Protein AF-A0A4Q6AP97-F1 (afdb_monomer_lite)

Foldseek 3Di:
DPDPPDDLCNPADPLLVLLVVLVVVLVVVVPFPWDWDDDPQWIFTDGLNHGFKTWGWFFWDDDVVVLAIEGDPPHGTATKMKGQQPDQVLLVVLCVPLNFGQYDHDPDPTRSIGIDDDSCSSPNVSVSVVVVSSCVSCVPDDRPPPPPPDDDD

pLDDT: mean 82.74, std 14.84, range [36.12, 96.19]

Structure (mmCIF, N/CA/C/O backbone):
data_AF-A0A4Q6AP97-F1
#
_entry.id   AF-A0A4Q6AP97-F1
#
loop_
_atom_site.group_PDB
_atom_site.id
_atom_site.type_symbol
_atom_site.label_atom_id
_atom_site.label_alt_id
_atom_site.label_comp_id
_atom_site.label_asym_id
_atom_site.label_entity_id
_atom_site.label_seq_id
_atom_site.pdbx_PDB_ins_code
_atom_site.Cartn_x
_atom_site.Cartn_y
_atom_site.Cartn_z
_atom_site.occupancy
_atom_site.B_iso_or_equiv
_atom_site.auth_seq_id
_atom_site.auth_comp_id
_atom_site.auth_asym_id
_atom_site.auth_atom_id
_atom_site.pdbx_PDB_model_num
ATOM 1 N N . MET A 1 1 ? -17.048 -24.377 -27.197 1.00 42.91 1 MET A N 1
ATOM 2 C CA . MET A 1 1 ? -16.323 -24.280 -25.909 1.00 42.91 1 MET A CA 1
ATOM 3 C C . MET A 1 1 ? -16.902 -23.103 -25.138 1.00 42.91 1 MET A C 1
ATOM 5 O O . MET A 1 1 ? -16.974 -22.033 -25.733 1.00 42.91 1 MET A O 1
ATOM 9 N N . PRO A 1 2 ? -17.376 -23.257 -23.890 1.00 45.47 2 PRO A N 1
ATOM 10 C CA . PRO A 1 2 ? -17.843 -22.108 -23.124 1.00 45.47 2 PRO A CA 1
ATOM 11 C C . PRO A 1 2 ? -16.661 -21.162 -22.882 1.00 45.47 2 PRO A C 1
ATOM 13 O O . PRO A 1 2 ? -15.607 -21.580 -22.402 1.00 45.47 2 PRO A O 1
ATOM 16 N N . VAL A 1 3 ? -16.818 -19.893 -23.260 1.00 50.53 3 VAL A N 1
ATOM 17 C CA . VAL A 1 3 ? -15.825 -18.846 -22.999 1.00 50.53 3 VAL A CA 1
ATOM 18 C C . VAL A 1 3 ? -15.724 -18.692 -21.483 1.00 50.53 3 VAL A C 1
ATOM 20 O O . VAL A 1 3 ? -16.655 -18.207 -20.840 1.00 50.53 3 VAL A O 1
ATOM 23 N N . LYS A 1 4 ? -14.612 -19.152 -20.897 1.00 56.75 4 LYS A N 1
ATOM 24 C CA . LYS A 1 4 ? -14.306 -18.955 -19.475 1.00 56.75 4 LYS A CA 1
ATOM 25 C C . LYS A 1 4 ? -14.382 -17.449 -19.203 1.00 56.75 4 LYS A C 1
ATOM 27 O O . LYS A 1 4 ? -13.608 -16.694 -19.794 1.00 56.75 4 LYS A O 1
ATOM 32 N N . LYS A 1 5 ? -15.326 -17.001 -18.365 1.00 56.78 5 LYS A N 1
ATOM 33 C CA . LYS A 1 5 ? -15.370 -15.604 -17.905 1.00 56.78 5 LYS A CA 1
ATOM 34 C C . LYS A 1 5 ? -14.020 -15.313 -17.244 1.00 56.78 5 LYS A C 1
ATOM 36 O O . LYS A 1 5 ? -13.715 -15.908 -16.215 1.00 56.78 5 LYS A O 1
ATOM 41 N N . ARG A 1 6 ? -13.189 -14.486 -17.883 1.00 64.50 6 ARG A N 1
ATOM 42 C CA . ARG A 1 6 ? -11.911 -14.045 -17.312 1.00 64.50 6 ARG A CA 1
ATOM 43 C C . ARG A 1 6 ? -12.209 -13.078 -16.176 1.00 64.50 6 ARG A C 1
ATOM 45 O O . ARG A 1 6 ? -13.000 -12.150 -16.360 1.00 64.50 6 ARG A O 1
ATOM 52 N N . ASN A 1 7 ? -11.595 -13.300 -15.022 1.00 79.12 7 ASN A N 1
ATOM 53 C CA . ASN A 1 7 ? -11.673 -12.357 -13.916 1.00 79.12 7 ASN A CA 1
ATOM 54 C C . ASN A 1 7 ? -10.814 -11.136 -14.258 1.00 79.12 7 ASN A C 1
ATOM 56 O O . ASN A 1 7 ? -9.812 -11.247 -14.960 1.00 79.12 7 ASN A O 1
ATOM 60 N N . TYR A 1 8 ? -11.194 -9.949 -13.777 1.00 79.00 8 TYR A N 1
ATOM 61 C CA . TYR A 1 8 ? -10.429 -8.722 -14.045 1.00 79.00 8 TYR A CA 1
ATOM 62 C C . TYR A 1 8 ? -8.958 -8.859 -13.613 1.00 79.00 8 TYR A C 1
ATOM 64 O O . TYR A 1 8 ? -8.055 -8.383 -14.299 1.00 79.00 8 TYR A O 1
ATOM 72 N N . GLU A 1 9 ? -8.730 -9.577 -12.515 1.00 81.69 9 GLU A N 1
ATOM 73 C CA . GLU A 1 9 ? -7.412 -9.858 -11.951 1.00 81.69 9 GLU A CA 1
ATOM 74 C C . GLU A 1 9 ? -6.521 -10.717 -12.857 1.00 81.69 9 GLU A C 1
ATOM 76 O O . GLU A 1 9 ? -5.307 -10.695 -12.686 1.00 81.69 9 GLU A O 1
ATOM 81 N N . ASP A 1 10 ? -7.072 -11.397 -13.872 1.00 84.38 10 ASP A N 1
ATOM 82 C CA . ASP A 1 10 ? -6.285 -12.146 -14.864 1.00 84.38 10 ASP A CA 1
ATOM 83 C C . ASP A 1 10 ? -5.371 -11.239 -15.705 1.00 84.38 10 ASP A C 1
ATOM 85 O O . ASP A 1 10 ? -4.475 -11.734 -16.386 1.00 84.38 10 ASP A O 1
ATOM 89 N N . LYS A 1 11 ? -5.588 -9.917 -15.669 1.00 85.81 11 LYS A N 1
ATOM 90 C CA . LYS A 1 11 ? -4.720 -8.918 -16.309 1.00 85.81 11 LYS A CA 1
ATOM 91 C C . LYS A 1 11 ? -3.448 -8.623 -15.512 1.00 85.81 11 LYS A C 1
ATOM 93 O O . LYS A 1 11 ? -2.518 -8.064 -16.078 1.00 85.81 11 LYS A O 1
ATOM 98 N N . PHE A 1 12 ? -3.421 -8.953 -14.224 1.00 90.81 12 PHE A N 1
ATOM 99 C CA . PHE A 1 12 ? -2.287 -8.686 -13.348 1.00 90.81 12 PHE A CA 1
ATOM 100 C C . PHE A 1 12 ? -1.262 -9.826 -13.384 1.00 90.81 12 PHE A C 1
ATOM 102 O O . PHE A 1 12 ? -1.607 -11.002 -13.542 1.00 90.81 12 PHE A O 1
ATOM 109 N N . SER A 1 13 ? 0.009 -9.496 -13.153 1.00 92.50 13 SER A N 1
ATOM 110 C CA . SER A 1 13 ? 1.068 -10.486 -12.951 1.00 92.50 13 SER A CA 1
ATOM 111 C C . SER A 1 13 ? 0.769 -11.413 -11.767 1.00 92.50 13 SER A C 1
ATOM 113 O O . SER A 1 13 ? -0.052 -11.134 -10.885 1.00 92.50 13 SER A O 1
ATOM 115 N N . GLY A 1 14 ? 1.469 -12.551 -11.720 1.00 93.56 14 GLY A N 1
ATOM 116 C CA . GLY A 1 14 ? 1.357 -13.503 -10.611 1.00 93.56 14 GLY A CA 1
ATOM 117 C C . GLY A 1 14 ? 1.639 -12.870 -9.245 1.00 93.56 14 GLY A C 1
ATOM 118 O O . GLY A 1 14 ? 0.926 -13.155 -8.287 1.00 93.56 14 GLY A O 1
ATOM 119 N N . ARG A 1 15 ? 2.614 -11.956 -9.166 1.00 94.44 15 ARG A N 1
ATOM 120 C CA . ARG A 1 15 ? 2.991 -11.291 -7.912 1.00 94.44 15 ARG A CA 1
ATOM 121 C C . ARG A 1 15 ? 1.938 -10.281 -7.459 1.00 94.44 15 ARG A C 1
ATOM 123 O O . ARG A 1 15 ? 1.563 -10.305 -6.295 1.00 94.44 15 ARG A O 1
ATOM 130 N N . THR A 1 16 ? 1.388 -9.468 -8.360 1.00 95.25 16 THR A N 1
ATOM 131 C CA . THR A 1 16 ? 0.277 -8.557 -8.030 1.00 95.25 16 THR A CA 1
ATOM 132 C C . THR A 1 16 ? -0.947 -9.325 -7.525 1.00 95.25 16 THR A C 1
ATOM 134 O O . THR A 1 16 ? -1.534 -8.953 -6.511 1.00 95.25 16 THR A O 1
ATOM 137 N N . ARG A 1 17 ? -1.300 -10.445 -8.173 1.00 95.06 17 ARG A N 1
ATOM 138 C CA . ARG A 1 17 ? -2.384 -11.326 -7.705 1.00 95.06 17 ARG A CA 1
ATOM 139 C C . ARG A 1 17 ? -2.097 -11.935 -6.334 1.00 95.06 17 ARG A C 1
ATOM 141 O O . ARG A 1 17 ? -3.008 -12.019 -5.517 1.00 95.06 17 ARG A O 1
ATOM 148 N N . ALA A 1 18 ? -0.853 -12.328 -6.067 1.00 95.50 18 ALA A N 1
ATOM 149 C CA . ALA A 1 18 ? -0.457 -12.839 -4.758 1.00 95.50 18 ALA A CA 1
ATOM 150 C C . ALA A 1 18 ? -0.631 -11.778 -3.660 1.00 95.50 18 ALA A C 1
ATOM 152 O O . ALA A 1 18 ? -1.236 -12.084 -2.642 1.00 95.50 18 ALA A O 1
ATOM 153 N N . ILE A 1 19 ? -0.219 -10.526 -3.898 1.00 96.19 19 ILE A N 1
ATOM 154 C CA . ILE A 1 19 ? -0.423 -9.415 -2.947 1.00 96.19 19 ILE A CA 1
ATOM 155 C C . ILE A 1 19 ? -1.919 -9.202 -2.671 1.00 96.19 19 ILE A C 1
ATOM 157 O O . ILE A 1 19 ? -2.324 -9.079 -1.517 1.00 96.19 19 ILE A O 1
ATOM 161 N N . ILE A 1 20 ? -2.753 -9.183 -3.721 1.00 95.19 20 ILE A N 1
ATOM 162 C CA . ILE A 1 20 ? -4.215 -9.051 -3.580 1.00 95.19 20 ILE A CA 1
ATOM 163 C C . ILE A 1 20 ? -4.766 -10.183 -2.709 1.00 95.19 20 ILE A C 1
ATOM 165 O O . ILE A 1 20 ? -5.541 -9.917 -1.792 1.00 95.19 20 ILE A O 1
ATOM 169 N N . LYS A 1 21 ? -4.344 -11.428 -2.955 1.00 95.00 21 LYS A N 1
ATOM 170 C CA . LYS A 1 21 ? -4.782 -12.593 -2.181 1.00 95.00 21 LYS A CA 1
ATOM 171 C C . LYS A 1 21 ? -4.373 -12.489 -0.709 1.00 95.00 21 LYS A C 1
ATOM 173 O O . LYS A 1 21 ? -5.222 -12.701 0.149 1.00 95.00 21 LYS A O 1
ATOM 178 N N . THR A 1 22 ? -3.124 -12.118 -0.426 1.00 96.06 22 THR A N 1
ATOM 179 C CA . THR A 1 22 ? -2.628 -11.918 0.944 1.00 96.06 22 THR A CA 1
ATOM 180 C C . THR A 1 22 ? -3.445 -10.854 1.678 1.00 96.06 22 THR A C 1
ATOM 182 O O . THR A 1 22 ? -3.914 -11.097 2.781 1.00 96.06 22 THR A O 1
ATOM 185 N N . LEU A 1 23 ? -3.708 -9.699 1.055 1.00 95.31 23 LEU A N 1
ATOM 186 C CA . LEU A 1 23 ? -4.553 -8.662 1.665 1.00 95.31 23 LEU A CA 1
ATOM 187 C C . LEU A 1 23 ? -5.990 -9.126 1.887 1.00 95.31 23 LEU A C 1
ATOM 189 O O . LEU A 1 23 ? -6.575 -8.820 2.919 1.00 95.31 23 LEU A O 1
ATOM 193 N N . THR A 1 24 ? -6.553 -9.862 0.929 1.00 93.38 24 THR A N 1
ATOM 194 C CA . THR A 1 24 ? -7.911 -10.408 1.048 1.00 93.38 24 THR A CA 1
ATOM 195 C C . THR A 1 24 ? -8.010 -11.320 2.268 1.00 93.38 24 THR A C 1
ATOM 197 O O . THR A 1 24 ? -8.946 -11.179 3.044 1.00 93.38 24 THR A O 1
ATOM 200 N N . HIS A 1 25 ? -7.028 -12.203 2.477 1.00 94.00 25 HIS A N 1
ATOM 201 C CA . HIS A 1 25 ? -6.975 -13.063 3.661 1.00 94.00 25 HIS A CA 1
ATOM 202 C C . HIS A 1 25 ? -6.897 -12.248 4.959 1.00 94.00 25 HIS A C 1
ATOM 204 O O . HIS A 1 25 ? -7.754 -12.416 5.819 1.00 94.00 25 HIS A O 1
ATOM 210 N N . ILE A 1 26 ? -5.978 -11.278 5.046 1.00 93.81 26 ILE A N 1
ATOM 211 C CA . ILE A 1 26 ? -5.850 -10.403 6.226 1.00 93.81 26 ILE A CA 1
ATOM 212 C C . ILE A 1 26 ? -7.175 -9.687 6.542 1.00 93.81 26 ILE A C 1
ATOM 214 O O . ILE A 1 26 ? -7.561 -9.542 7.701 1.00 93.81 26 ILE A O 1
ATOM 218 N N . PHE A 1 27 ? -7.893 -9.218 5.518 1.00 91.56 27 PHE A N 1
ATOM 219 C CA . PHE A 1 27 ? -9.157 -8.514 5.718 1.00 91.56 27 PHE A CA 1
ATOM 220 C C . PHE A 1 27 ? -10.315 -9.432 6.114 1.00 91.56 27 PHE A C 1
ATOM 222 O O . PHE A 1 27 ? -11.178 -8.982 6.871 1.00 91.56 27 PHE A O 1
ATOM 229 N N . LEU A 1 28 ? -10.333 -10.692 5.668 1.00 88.06 28 LEU A N 1
ATOM 230 C CA . LEU A 1 28 ? -11.340 -11.669 6.095 1.00 88.06 28 LEU A CA 1
ATOM 231 C C . LEU A 1 28 ? -11.294 -11.901 7.611 1.00 88.06 28 LEU A C 1
ATOM 233 O O . LEU A 1 28 ? -12.347 -12.000 8.237 1.00 88.06 28 LEU A O 1
ATOM 237 N N . ASP A 1 29 ? -10.102 -11.870 8.206 1.00 83.88 29 ASP A N 1
ATOM 238 C CA . ASP A 1 29 ? -9.913 -12.060 9.650 1.00 83.88 29 ASP A CA 1
ATOM 239 C C . ASP A 1 29 ? -10.224 -10.801 10.480 1.00 83.88 29 ASP A C 1
ATOM 241 O O . ASP A 1 29 ? -10.367 -10.858 11.701 1.00 83.88 29 ASP A O 1
ATOM 245 N N . SER A 1 30 ? -10.368 -9.640 9.831 1.00 77.81 30 SER A N 1
ATOM 246 C CA . SER A 1 30 ? -10.484 -8.347 10.519 1.00 77.81 30 SER A CA 1
ATOM 247 C C . SER A 1 30 ? -11.886 -8.009 11.053 1.00 77.81 30 SER A C 1
ATOM 249 O O . SER A 1 30 ? -12.032 -7.012 11.760 1.00 77.81 30 SER A O 1
ATOM 251 N N . ASN A 1 31 ? -12.927 -8.793 10.735 1.00 78.81 31 ASN A N 1
ATOM 252 C CA . ASN A 1 31 ? -14.342 -8.486 11.038 1.00 78.81 31 ASN A CA 1
ATOM 253 C C . ASN A 1 31 ? -14.837 -7.108 10.523 1.00 78.81 31 ASN A C 1
ATOM 255 O O . ASN A 1 31 ? -15.875 -6.608 10.965 1.00 78.81 31 ASN A O 1
ATOM 259 N N . LEU A 1 32 ? -14.125 -6.477 9.584 1.00 81.00 32 LEU A N 1
ATOM 260 C CA . LEU A 1 32 ? -14.499 -5.190 8.992 1.00 81.00 32 LEU A CA 1
ATOM 261 C C . LEU A 1 32 ? -15.297 -5.372 7.690 1.00 81.00 32 LEU A C 1
ATOM 263 O O . LEU A 1 32 ? -15.040 -6.293 6.919 1.00 81.00 32 LEU A O 1
ATOM 267 N N . ASP A 1 33 ? -16.219 -4.442 7.392 1.00 82.38 33 ASP A N 1
ATOM 268 C CA . ASP A 1 33 ? -16.839 -4.327 6.055 1.00 82.38 33 ASP A CA 1
ATOM 269 C C . ASP A 1 33 ? -15.809 -3.757 5.069 1.00 82.38 33 ASP A C 1
ATOM 271 O O . ASP A 1 33 ? -15.733 -2.541 4.838 1.00 82.38 33 ASP A O 1
ATOM 275 N N . VAL A 1 34 ? -14.973 -4.649 4.532 1.00 87.75 34 VAL A N 1
ATOM 276 C CA . VAL A 1 34 ? -13.996 -4.338 3.490 1.00 87.75 34 VAL A CA 1
ATOM 277 C C . VAL A 1 34 ? -14.616 -4.596 2.128 1.00 87.75 34 VAL A C 1
ATOM 279 O O . VAL A 1 34 ? -15.011 -5.710 1.791 1.00 87.75 34 VAL A O 1
ATOM 282 N N . ARG A 1 35 ? -14.668 -3.550 1.305 1.00 90.00 35 ARG A N 1
ATOM 283 C CA . ARG A 1 35 ? -15.149 -3.633 -0.072 1.00 90.00 35 ARG A CA 1
ATOM 284 C C . ARG A 1 35 ? -14.000 -3.530 -1.042 1.00 90.00 35 ARG A C 1
ATOM 286 O O . ARG A 1 35 ? -13.203 -2.598 -1.001 1.00 90.00 35 ARG A O 1
ATOM 293 N N . GLU A 1 36 ? -13.989 -4.438 -1.994 1.00 91.62 36 GLU A N 1
ATOM 294 C CA . GLU A 1 36 ? -13.029 -4.442 -3.081 1.00 91.62 36 GLU A CA 1
ATOM 295 C C . GLU A 1 36 ? -13.618 -3.782 -4.328 1.00 91.62 36 GLU A C 1
ATOM 297 O O . GLU A 1 36 ? -14.713 -4.126 -4.778 1.00 91.62 36 GLU A O 1
ATOM 302 N N . LYS A 1 37 ? -12.889 -2.836 -4.928 1.00 91.94 37 LYS A N 1
ATOM 303 C CA . LYS A 1 37 ? -13.314 -2.157 -6.158 1.00 91.94 37 LYS A CA 1
ATOM 304 C C . LYS A 1 37 ? -12.170 -2.044 -7.153 1.00 91.94 37 LYS A C 1
ATOM 306 O O . LYS A 1 37 ? -11.036 -1.764 -6.785 1.00 91.94 37 LYS A O 1
ATOM 311 N N . HIS A 1 38 ? -12.480 -2.182 -8.437 1.00 88.62 38 HIS A N 1
ATOM 312 C CA . HIS A 1 38 ? -11.536 -1.840 -9.497 1.00 88.62 38 HIS A CA 1
ATOM 313 C C . HIS A 1 38 ? -11.542 -0.325 -9.727 1.00 88.62 38 HIS A C 1
ATOM 315 O O . HIS A 1 38 ? -12.590 0.261 -10.012 1.00 88.62 38 HIS A O 1
ATOM 321 N N . MET A 1 39 ? -10.383 0.316 -9.587 1.00 80.44 39 MET A N 1
ATOM 322 C CA . MET A 1 39 ? -10.212 1.760 -9.750 1.00 80.44 39 MET A CA 1
ATOM 323 C C . MET A 1 39 ? -8.908 2.065 -10.482 1.00 80.44 39 MET A C 1
ATOM 325 O O . MET A 1 39 ? -7.847 1.621 -10.060 1.00 80.44 39 MET A O 1
ATOM 329 N N . PHE A 1 40 ? -8.992 2.838 -11.570 1.00 73.31 40 PHE A N 1
ATOM 330 C CA . PHE A 1 40 ? -7.837 3.340 -12.331 1.00 73.31 40 PHE A CA 1
ATOM 331 C C . PHE A 1 40 ? -6.848 2.268 -12.822 1.00 73.31 40 PHE A C 1
ATOM 333 O O . PHE A 1 40 ? -5.672 2.552 -12.967 1.00 73.31 40 PHE A O 1
ATOM 340 N N . GLY A 1 41 ? -7.303 1.040 -13.086 1.00 82.06 41 GLY A N 1
ATOM 341 C CA . GLY A 1 41 ? -6.397 -0.055 -13.457 1.00 82.06 41 GLY A CA 1
ATOM 342 C C . GLY A 1 41 ? -5.921 -0.905 -12.274 1.00 82.06 41 GLY A C 1
ATOM 343 O O . GLY A 1 41 ? -5.271 -1.918 -12.493 1.00 82.06 41 GLY A O 1
ATOM 344 N N . HIS A 1 42 ? -6.305 -0.564 -11.043 1.00 89.62 42 HIS A N 1
ATOM 345 C CA . HIS A 1 42 ? -5.843 -1.191 -9.802 1.00 89.62 42 HIS A CA 1
ATOM 346 C C . HIS A 1 42 ? -6.994 -1.837 -9.026 1.00 89.62 42 HIS A C 1
ATOM 348 O O . HIS A 1 42 ? -8.175 -1.548 -9.252 1.00 89.62 42 HIS A O 1
ATOM 354 N N . LYS A 1 43 ? -6.640 -2.701 -8.079 1.00 94.31 43 LYS A N 1
ATOM 355 C CA . LYS A 1 43 ? -7.547 -3.245 -7.072 1.00 94.31 43 LYS A CA 1
ATOM 356 C C . LYS A 1 43 ? -7.482 -2.360 -5.829 1.00 94.31 43 LYS A C 1
ATOM 358 O O . LYS A 1 43 ? -6.428 -2.244 -5.216 1.00 94.31 43 LYS A O 1
ATOM 363 N N . ALA A 1 44 ? -8.583 -1.713 -5.475 1.00 94.00 44 ALA A N 1
ATOM 364 C CA . ALA A 1 44 ? -8.699 -0.873 -4.290 1.00 94.00 44 ALA A CA 1
ATOM 365 C C . ALA A 1 44 ? -9.446 -1.615 -3.176 1.00 94.00 44 ALA A C 1
ATOM 367 O O . ALA A 1 44 ? -10.478 -2.236 -3.437 1.00 94.00 44 ALA A O 1
ATOM 368 N N . PHE A 1 45 ? -8.953 -1.484 -1.947 1.00 93.88 45 PHE A N 1
ATOM 369 C CA . PHE A 1 45 ? -9.592 -1.963 -0.725 1.00 93.88 45 PHE A CA 1
ATOM 370 C C . PHE A 1 45 ? -10.169 -0.765 0.022 1.00 93.88 45 PHE A C 1
ATOM 372 O O . PHE A 1 45 ? -9.456 0.196 0.344 1.00 93.88 45 PHE A O 1
ATOM 379 N N . LEU A 1 46 ? -11.481 -0.803 0.234 1.00 91.69 46 LEU A N 1
ATOM 380 C CA . LEU A 1 46 ? -12.247 0.262 0.849 1.00 91.69 46 LEU A CA 1
ATOM 381 C C . LEU A 1 46 ? -12.771 -0.187 2.204 1.00 91.69 46 LEU A C 1
ATOM 383 O O . LEU A 1 46 ? -13.376 -1.247 2.300 1.00 91.69 46 LEU A O 1
ATOM 387 N N . ILE A 1 47 ? -12.629 0.661 3.215 1.00 87.81 47 ILE A N 1
ATOM 388 C CA . ILE A 1 47 ? -13.170 0.431 4.558 1.00 87.81 47 ILE A CA 1
ATOM 389 C C . ILE A 1 47 ? -14.127 1.573 4.865 1.00 87.81 47 ILE A C 1
ATOM 391 O O . ILE A 1 47 ? -13.783 2.746 4.702 1.00 87.81 47 ILE A O 1
ATOM 395 N N . HIS A 1 48 ? -15.372 1.234 5.201 1.00 84.31 48 HIS A N 1
ATOM 396 C CA . HIS A 1 48 ? -16.456 2.205 5.397 1.00 84.31 48 HIS A CA 1
ATOM 397 C C . HIS A 1 48 ? -16.619 3.211 4.230 1.00 84.31 48 HIS A C 1
ATOM 399 O O . HIS A 1 48 ? -16.966 4.380 4.417 1.00 84.31 48 HIS A O 1
ATOM 405 N N . GLY A 1 49 ? -16.341 2.763 2.999 1.00 84.12 49 GLY A N 1
ATOM 406 C CA . GLY A 1 49 ? -16.422 3.578 1.779 1.00 84.12 49 GLY A CA 1
ATOM 407 C C . GLY A 1 49 ? -15.205 4.472 1.495 1.00 84.12 49 GLY A C 1
ATOM 408 O O . GLY A 1 49 ? -15.196 5.187 0.487 1.00 84.12 49 GLY A O 1
ATOM 409 N N . HIS A 1 50 ? -14.162 4.433 2.326 1.00 86.06 50 HIS A N 1
ATOM 410 C CA . HIS A 1 50 ? -12.898 5.141 2.102 1.00 86.06 50 HIS A CA 1
ATOM 411 C C . HIS A 1 50 ? -11.868 4.214 1.471 1.00 86.06 50 HIS A C 1
ATOM 413 O O . HIS A 1 50 ? -11.690 3.100 1.942 1.00 86.06 50 HIS A O 1
ATOM 419 N N . VAL A 1 51 ? -11.186 4.664 0.414 1.00 89.62 51 VAL A N 1
ATOM 420 C CA . VAL A 1 51 ? -10.069 3.910 -0.178 1.00 89.62 51 VAL A CA 1
ATOM 421 C C . VAL A 1 51 ? -8.888 3.978 0.777 1.00 89.62 51 VAL A C 1
ATOM 423 O O . VAL A 1 51 ? -8.359 5.062 1.009 1.00 89.62 51 VAL A O 1
ATOM 426 N N . MET A 1 52 ? -8.475 2.823 1.290 1.00 91.12 52 MET A N 1
ATOM 427 C CA . MET A 1 52 ? -7.386 2.720 2.260 1.00 91.12 52 MET A CA 1
ATOM 428 C C . MET A 1 52 ? -6.109 2.178 1.632 1.00 91.12 52 MET A C 1
ATOM 430 O O . MET A 1 52 ? -5.006 2.610 1.969 1.00 91.12 52 MET A O 1
ATOM 434 N N . MET A 1 53 ? -6.260 1.238 0.700 1.00 94.12 53 MET A N 1
ATOM 435 C CA . MET A 1 53 ? -5.147 0.599 0.011 1.00 94.12 53 MET A CA 1
ATOM 436 C C . MET A 1 53 ? -5.485 0.384 -1.461 1.00 94.12 53 MET A C 1
ATOM 438 O O . MET A 1 53 ? -6.644 0.178 -1.824 1.00 94.12 53 MET A O 1
ATOM 442 N N . MET A 1 54 ? -4.466 0.410 -2.312 1.00 94.25 54 MET A N 1
ATOM 443 C CA . MET A 1 54 ? -4.559 0.066 -3.725 1.00 94.25 54 MET A CA 1
ATOM 444 C C . MET A 1 54 ? -3.396 -0.836 -4.113 1.00 94.25 54 MET A C 1
ATOM 446 O O . MET A 1 54 ? -2.251 -0.558 -3.771 1.00 94.25 54 MET A O 1
ATOM 450 N N . VAL A 1 55 ? -3.684 -1.885 -4.872 1.00 95.25 55 VAL A N 1
ATOM 451 C CA . VAL A 1 55 ? -2.693 -2.811 -5.411 1.00 95.25 55 VAL A CA 1
ATOM 452 C C . VAL A 1 55 ? -2.778 -2.812 -6.923 1.00 95.25 55 VAL A C 1
ATOM 454 O O . VAL A 1 55 ? -3.857 -2.931 -7.507 1.00 95.25 55 VAL A O 1
ATOM 457 N N . GLY A 1 56 ? -1.629 -2.705 -7.570 1.00 93.31 56 GLY A N 1
ATOM 458 C CA . GLY A 1 56 ? -1.526 -2.902 -9.003 1.00 93.31 56 GLY A CA 1
ATOM 459 C C . GLY A 1 56 ? -0.105 -2.714 -9.486 1.00 93.31 56 GLY A C 1
ATOM 460 O O . GLY A 1 56 ? 0.831 -2.666 -8.693 1.00 93.31 56 GLY A O 1
ATOM 461 N N . GLU A 1 57 ? 0.040 -2.602 -10.796 1.00 92.06 57 GLU A N 1
ATOM 462 C CA . GLU A 1 57 ? 1.343 -2.472 -11.434 1.00 92.06 57 GLU A CA 1
ATOM 463 C C . GLU A 1 57 ? 1.579 -1.022 -11.808 1.00 92.06 57 GLU A C 1
ATOM 465 O O . GLU A 1 57 ? 0.742 -0.388 -12.451 1.00 92.06 57 GLU A O 1
ATOM 470 N N . TRP A 1 58 ? 2.706 -0.493 -11.350 1.00 88.12 58 TRP A N 1
ATOM 471 C CA . TRP A 1 58 ? 3.074 0.895 -11.548 1.00 88.12 58 TRP A CA 1
ATOM 472 C C . TRP A 1 58 ? 4.472 0.952 -12.117 1.00 88.12 58 TRP A C 1
ATOM 474 O O . TRP A 1 58 ? 5.402 0.386 -11.547 1.00 88.12 58 TRP A O 1
ATOM 484 N N . SER A 1 59 ? 4.620 1.668 -13.223 1.00 88.00 59 SER A N 1
ATOM 485 C CA . SER A 1 59 ? 5.941 2.047 -13.692 1.00 88.00 59 SER A CA 1
ATOM 486 C C . SER A 1 59 ? 6.451 3.193 -12.823 1.00 88.00 59 SER A C 1
ATOM 488 O O . SER A 1 59 ? 5.827 4.255 -12.714 1.00 88.00 59 SER A O 1
ATOM 490 N N . ARG A 1 60 ? 7.545 2.923 -12.116 1.00 85.38 60 ARG A N 1
ATOM 491 C CA . ARG A 1 60 ? 8.021 3.719 -10.986 1.00 85.38 60 ARG A CA 1
ATOM 492 C C . ARG A 1 60 ? 9.388 4.296 -11.310 1.00 85.38 60 ARG A C 1
ATOM 494 O O . ARG A 1 60 ? 10.313 3.565 -11.639 1.00 85.38 60 ARG A O 1
ATOM 501 N N . ASN A 1 61 ? 9.518 5.607 -11.154 1.00 86.25 61 ASN A N 1
ATOM 502 C CA . ASN A 1 61 ? 10.802 6.287 -11.087 1.00 86.25 61 ASN A CA 1
ATOM 503 C C . ASN A 1 61 ? 11.064 6.652 -9.626 1.00 86.25 61 ASN A C 1
ATOM 505 O O . ASN A 1 61 ? 10.515 7.622 -9.091 1.00 86.25 61 ASN A O 1
ATOM 509 N N . GLU A 1 62 ? 11.832 5.801 -8.954 1.00 85.50 62 GLU A N 1
ATOM 510 C CA . GLU A 1 62 ? 12.185 5.989 -7.556 1.00 85.50 62 GLU A CA 1
ATOM 511 C C . GLU A 1 62 ? 13.311 7.008 -7.410 1.00 85.50 62 GLU A C 1
ATOM 513 O O . GLU A 1 62 ? 14.351 6.917 -8.061 1.00 85.50 62 GLU A O 1
ATOM 518 N N . LYS A 1 63 ? 13.157 7.929 -6.459 1.00 83.00 63 LYS A N 1
ATOM 519 C CA . LYS A 1 63 ? 14.257 8.766 -5.984 1.00 83.00 63 LYS A CA 1
ATOM 520 C C . LYS A 1 63 ? 14.435 8.541 -4.486 1.00 83.00 63 LYS A C 1
ATOM 522 O O . LYS A 1 63 ? 13.949 9.332 -3.673 1.00 83.00 63 LYS A O 1
ATOM 527 N N . PRO A 1 64 ? 15.159 7.480 -4.083 1.00 79.56 64 PRO A N 1
ATOM 528 C CA . PRO A 1 64 ? 15.283 7.100 -2.677 1.00 79.56 64 PRO A CA 1
ATOM 529 C C . PRO A 1 64 ? 15.838 8.221 -1.790 1.00 79.56 64 PRO A C 1
ATOM 531 O O . PRO A 1 64 ? 15.357 8.414 -0.677 1.00 79.56 64 PRO A O 1
ATOM 534 N N . LYS A 1 65 ? 16.785 9.021 -2.306 1.00 82.25 65 LYS A N 1
ATOM 535 C CA . LYS A 1 65 ? 17.352 10.188 -1.601 1.00 82.25 65 LYS A CA 1
ATOM 536 C C . LYS A 1 65 ? 16.308 11.261 -1.279 1.00 82.25 65 LYS A C 1
ATOM 538 O O . LYS A 1 65 ? 16.387 11.893 -0.234 1.00 82.25 65 LYS A O 1
ATOM 543 N N . GLU A 1 66 ? 15.333 11.451 -2.163 1.00 79.00 66 GLU A N 1
ATOM 544 C CA . GLU A 1 66 ? 14.215 12.380 -1.961 1.00 79.00 66 GLU A CA 1
ATOM 545 C C . GLU A 1 66 ? 13.054 11.714 -1.199 1.00 79.00 66 GLU A C 1
ATOM 547 O O . GLU A 1 66 ? 12.074 12.366 -0.836 1.00 79.00 66 GLU A O 1
ATOM 552 N N . GLY A 1 67 ? 13.145 10.402 -0.953 1.00 80.00 67 GLY A N 1
ATOM 553 C CA . GLY A 1 67 ? 12.122 9.619 -0.276 1.00 80.00 67 GLY A CA 1
ATOM 554 C C . GLY A 1 67 ? 10.798 9.562 -1.034 1.00 80.00 67 GLY A C 1
ATOM 555 O O . GLY A 1 67 ? 9.759 9.418 -0.385 1.00 80.00 67 GLY A O 1
ATOM 556 N N . ASN A 1 68 ? 10.829 9.716 -2.360 1.00 84.44 68 ASN A N 1
ATOM 557 C CA . ASN A 1 68 ? 9.651 9.769 -3.213 1.00 84.44 68 ASN A CA 1
ATOM 558 C C . ASN A 1 68 ? 9.751 8.779 -4.384 1.00 84.44 68 ASN A C 1
ATOM 560 O O . ASN A 1 68 ? 10.829 8.327 -4.774 1.00 84.44 68 ASN A O 1
ATOM 564 N N . VAL A 1 69 ? 8.589 8.424 -4.918 1.00 85.56 69 VAL A N 1
ATOM 565 C CA . VAL A 1 69 ? 8.437 7.694 -6.168 1.00 85.56 69 VAL A CA 1
ATOM 566 C C . VAL A 1 69 ? 7.451 8.442 -7.051 1.00 85.56 69 VAL A C 1
ATOM 568 O O . VAL A 1 69 ? 6.373 8.858 -6.611 1.00 85.56 69 VAL A O 1
ATOM 571 N N . GLN A 1 70 ? 7.845 8.633 -8.302 1.00 83.12 70 GLN A N 1
ATOM 572 C CA . GLN A 1 70 ? 7.016 9.237 -9.334 1.00 83.12 70 GLN A CA 1
ATOM 573 C C . GLN A 1 70 ? 6.538 8.156 -10.294 1.00 83.12 70 GLN A C 1
ATOM 575 O O . GLN A 1 70 ? 7.222 7.155 -10.510 1.00 83.12 70 GLN A O 1
ATOM 580 N N . VAL A 1 71 ? 5.356 8.359 -10.868 1.00 79.62 71 VAL A N 1
ATOM 581 C CA . VAL A 1 71 ? 4.886 7.503 -11.956 1.00 79.62 71 VAL A CA 1
ATOM 582 C C . VAL A 1 71 ? 5.613 7.920 -13.225 1.00 79.62 71 VAL A C 1
ATOM 584 O O . VAL A 1 71 ? 5.554 9.082 -13.624 1.00 79.62 71 VAL A O 1
ATOM 587 N N . ASP A 1 72 ? 6.294 6.970 -13.851 1.00 78.81 72 ASP A N 1
ATOM 588 C CA . ASP A 1 72 ? 6.915 7.153 -15.157 1.00 78.81 72 ASP A CA 1
ATOM 589 C C . ASP A 1 72 ? 6.086 6.391 -16.191 1.00 78.81 72 ASP A C 1
ATOM 591 O O . ASP A 1 72 ? 5.744 5.238 -15.976 1.00 78.81 72 ASP A O 1
ATOM 595 N N . GLY A 1 73 ? 5.732 7.001 -17.319 1.00 74.06 73 GLY A N 1
ATOM 596 C CA . GLY A 1 73 ? 5.021 6.297 -18.393 1.00 74.06 73 GLY A CA 1
ATOM 597 C C . GLY A 1 73 ? 5.910 5.340 -19.195 1.00 74.06 73 GLY A C 1
ATOM 598 O O . GLY A 1 73 ? 5.397 4.623 -20.050 1.00 74.06 73 GLY A O 1
ATOM 599 N N . LYS A 1 74 ? 7.231 5.364 -18.971 1.00 74.56 74 LYS A N 1
ATOM 600 C CA . LYS A 1 74 ? 8.234 4.661 -19.787 1.00 74.56 74 LYS A CA 1
ATOM 601 C C . LYS A 1 74 ? 9.020 3.575 -19.045 1.00 74.56 74 LYS A C 1
ATOM 603 O O . LYS A 1 74 ? 9.776 2.856 -19.691 1.00 74.56 74 LYS A O 1
ATOM 608 N N . GLY A 1 75 ? 8.883 3.478 -17.727 1.00 75.94 75 GLY A N 1
ATOM 609 C CA . GLY A 1 75 ? 9.539 2.450 -16.920 1.00 75.94 75 GLY A CA 1
ATOM 610 C C . GLY A 1 75 ? 8.817 1.099 -16.963 1.00 75.94 75 GLY A C 1
ATOM 611 O O . GLY A 1 75 ? 7.707 0.963 -17.483 1.00 75.94 75 GLY A O 1
ATOM 612 N N . GLU A 1 76 ? 9.466 0.080 -16.407 1.00 84.12 76 GLU A N 1
ATOM 613 C CA . GLU A 1 76 ? 8.862 -1.240 -16.238 1.00 84.12 76 GLU A CA 1
ATOM 614 C C . GLU A 1 76 ? 7.833 -1.207 -15.103 1.00 84.12 76 GLU A C 1
ATOM 616 O O . GLU A 1 76 ? 8.081 -0.653 -14.029 1.00 84.12 76 GLU A O 1
ATOM 621 N N . ALA A 1 77 ? 6.654 -1.778 -15.347 1.00 87.94 77 ALA A N 1
ATOM 622 C CA . ALA A 1 77 ? 5.584 -1.791 -14.363 1.00 87.94 77 ALA A CA 1
ATOM 623 C C . ALA A 1 77 ? 5.865 -2.830 -13.264 1.00 87.94 77 ALA A C 1
ATOM 625 O O . ALA A 1 77 ? 5.962 -4.023 -13.542 1.00 87.94 77 ALA A O 1
ATOM 626 N N . GLU A 1 78 ? 5.951 -2.389 -12.005 1.00 90.56 78 GLU A N 1
ATOM 627 C CA . GLU A 1 78 ? 6.202 -3.258 -10.852 1.00 90.56 78 GLU A CA 1
ATOM 628 C C . GLU A 1 78 ? 4.942 -3.423 -9.973 1.00 90.56 78 GLU A C 1
ATOM 630 O O . GLU A 1 78 ? 4.243 -2.436 -9.700 1.00 90.56 78 GLU A O 1
ATOM 635 N N . PRO A 1 79 ? 4.666 -4.640 -9.456 1.00 93.94 79 PRO A N 1
ATOM 636 C CA . PRO A 1 79 ? 3.681 -4.873 -8.401 1.00 93.94 79 PRO A CA 1
ATOM 637 C C . PRO A 1 79 ? 3.919 -3.979 -7.182 1.00 93.94 79 PRO A C 1
ATOM 639 O O . PRO A 1 79 ? 4.925 -4.102 -6.484 1.00 93.94 79 PRO A O 1
ATOM 642 N N . THR A 1 80 ? 2.962 -3.103 -6.908 1.00 93.31 80 THR A N 1
ATOM 643 C CA . THR A 1 80 ? 3.071 -2.065 -5.886 1.00 93.31 80 THR A CA 1
ATOM 644 C C . THR A 1 80 ? 1.818 -2.024 -5.032 1.00 93.31 80 THR A C 1
ATOM 646 O O . THR A 1 80 ? 0.694 -2.032 -5.542 1.00 93.31 80 THR A O 1
ATOM 649 N N . LEU A 1 81 ? 2.030 -1.918 -3.724 1.00 95.25 81 LEU A N 1
ATOM 650 C CA . LEU A 1 81 ? 1.004 -1.575 -2.753 1.00 95.25 81 LEU A CA 1
ATOM 651 C C . LEU A 1 81 ? 1.098 -0.080 -2.449 1.00 95.25 81 LEU A C 1
ATOM 653 O O . LEU A 1 81 ? 2.143 0.414 -2.034 1.00 95.25 81 LEU A O 1
ATOM 657 N N . ILE A 1 82 ? -0.002 0.638 -2.633 1.00 93.12 82 ILE A N 1
ATOM 658 C CA . ILE A 1 82 ? -0.157 2.022 -2.199 1.00 93.12 82 ILE A CA 1
ATOM 659 C C . ILE A 1 82 ? -1.089 2.024 -0.998 1.00 93.12 82 ILE A C 1
ATOM 661 O O . ILE A 1 82 ? -2.205 1.517 -1.090 1.00 93.12 82 ILE A O 1
ATOM 665 N N . ILE A 1 83 ? -0.665 2.629 0.106 1.00 93.12 83 ILE A N 1
ATOM 666 C CA . ILE A 1 83 ? -1.546 2.902 1.246 1.00 93.12 83 ILE A CA 1
ATOM 667 C C . ILE A 1 83 ? -1.853 4.393 1.315 1.00 93.12 83 ILE A C 1
ATOM 669 O O . ILE A 1 83 ? -1.046 5.228 0.894 1.00 93.12 83 ILE A O 1
ATOM 673 N N . LEU A 1 84 ? -3.026 4.718 1.851 1.00 90.75 84 LEU A N 1
ATOM 674 C CA . LEU A 1 84 ? -3.541 6.076 1.970 1.00 90.75 84 LEU A CA 1
ATOM 675 C C . LEU A 1 84 ? -3.791 6.398 3.455 1.00 90.75 84 LEU A C 1
ATOM 677 O O . LEU A 1 84 ? -4.918 6.283 3.934 1.00 90.75 84 LEU A O 1
ATOM 681 N N . PRO A 1 85 ? -2.752 6.794 4.210 1.00 88.69 85 PRO A N 1
ATOM 682 C CA . PRO A 1 85 ? -2.895 7.267 5.582 1.00 88.69 85 PRO A CA 1
ATOM 683 C C . PRO A 1 85 ? -3.758 8.534 5.635 1.00 88.69 85 PRO A C 1
ATOM 685 O O . PRO A 1 85 ? -3.620 9.412 4.775 1.00 88.69 85 PRO A O 1
ATOM 688 N N . LYS A 1 86 ? -4.595 8.664 6.676 1.00 85.38 86 LYS A N 1
ATOM 689 C CA . LYS A 1 86 ? -5.485 9.825 6.875 1.00 85.38 86 LYS A CA 1
ATOM 690 C C . LYS A 1 86 ? -4.762 11.172 6.949 1.00 85.38 8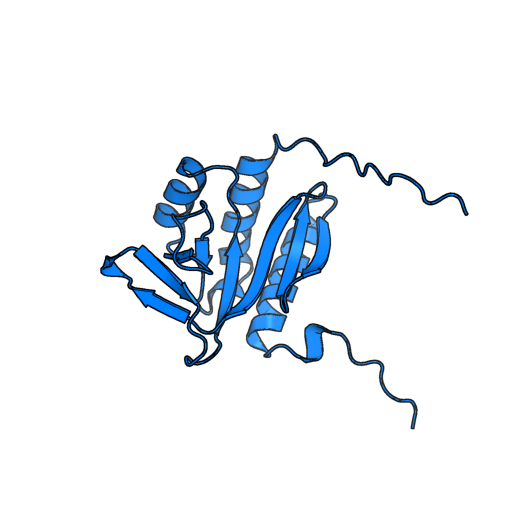6 LYS A C 1
ATOM 692 O O . LYS A 1 86 ? -5.348 12.188 6.590 1.00 85.38 86 LYS A O 1
ATOM 697 N N . ASP A 1 87 ? -3.517 11.185 7.422 1.00 87.19 87 ASP A N 1
ATOM 698 C CA . ASP A 1 87 ? -2.743 12.403 7.648 1.00 87.19 87 ASP A CA 1
ATOM 699 C C . ASP A 1 87 ? -1.230 12.182 7.423 1.00 87.19 87 ASP A C 1
ATOM 701 O O . ASP A 1 87 ? -0.763 11.036 7.362 1.00 87.19 87 ASP A O 1
ATOM 705 N N . PRO A 1 88 ? -0.444 13.267 7.269 1.00 87.81 88 PRO A N 1
ATOM 706 C CA . PRO A 1 88 ? 1.003 13.180 7.066 1.00 87.81 88 PRO A CA 1
ATOM 707 C C . PRO A 1 88 ? 1.785 12.578 8.240 1.00 87.81 88 PRO A C 1
ATOM 709 O O . PRO A 1 88 ? 2.801 11.933 8.000 1.00 87.81 88 PRO A O 1
ATOM 712 N N . ALA A 1 89 ? 1.330 12.747 9.486 1.00 88.75 89 ALA A N 1
ATOM 713 C CA . ALA A 1 89 ? 2.034 12.225 10.661 1.00 88.75 89 ALA A CA 1
ATOM 714 C C . ALA A 1 89 ? 1.977 10.690 10.702 1.00 88.75 89 ALA A C 1
ATOM 716 O O . ALA A 1 89 ? 2.979 10.018 10.948 1.00 88.75 89 ALA A O 1
ATOM 717 N N . THR A 1 90 ? 0.816 10.129 10.368 1.00 89.75 90 THR A N 1
ATOM 718 C CA . THR A 1 90 ? 0.623 8.691 10.182 1.00 89.75 90 THR A CA 1
ATOM 719 C C . THR A 1 90 ? 1.498 8.187 9.034 1.00 89.75 90 THR A C 1
ATOM 721 O O . THR A 1 90 ? 2.155 7.161 9.165 1.00 89.75 90 THR A O 1
ATOM 724 N N . ALA A 1 91 ? 1.575 8.917 7.920 1.00 91.00 91 ALA A N 1
ATOM 725 C CA . ALA A 1 91 ? 2.445 8.529 6.812 1.00 91.00 91 ALA A CA 1
ATOM 726 C C . ALA A 1 91 ? 3.931 8.506 7.206 1.00 91.00 91 ALA A C 1
ATOM 728 O O . ALA A 1 91 ? 4.645 7.561 6.881 1.00 91.00 91 ALA A O 1
ATOM 729 N N . GLU A 1 92 ? 4.404 9.505 7.945 1.00 90.50 92 GLU A N 1
ATOM 730 C CA . GLU A 1 92 ? 5.789 9.542 8.411 1.00 90.50 92 GLU A CA 1
ATOM 731 C C . GLU A 1 92 ? 6.108 8.379 9.362 1.00 90.50 92 GLU A C 1
ATOM 733 O O . GLU A 1 92 ? 7.139 7.718 9.205 1.00 90.50 92 GLU A O 1
ATOM 738 N N . LEU A 1 93 ? 5.197 8.067 10.291 1.00 91.25 93 LEU A N 1
ATOM 739 C CA . LEU A 1 93 ? 5.318 6.918 11.190 1.00 91.25 93 LEU A CA 1
ATOM 740 C C . LEU A 1 93 ? 5.455 5.605 10.408 1.00 91.25 93 LEU A C 1
ATOM 742 O O . LEU A 1 93 ? 6.365 4.813 10.662 1.00 91.25 93 LEU A O 1
ATOM 746 N N . PHE A 1 94 ? 4.576 5.393 9.430 1.00 92.50 94 PHE A N 1
ATOM 747 C CA . PHE A 1 94 ? 4.561 4.181 8.617 1.00 92.50 94 PHE A CA 1
ATOM 748 C C . PHE A 1 94 ? 5.817 4.079 7.764 1.00 92.50 94 PHE A C 1
ATOM 750 O O . PHE A 1 94 ? 6.426 3.013 7.701 1.00 92.50 94 PHE A O 1
ATOM 757 N N . LYS A 1 95 ? 6.253 5.199 7.182 1.00 91.00 95 LYS A N 1
ATOM 758 C CA . LYS A 1 95 ? 7.491 5.266 6.414 1.00 91.00 95 LYS A CA 1
ATOM 759 C C . LYS A 1 95 ? 8.704 4.884 7.260 1.00 91.00 95 LYS A C 1
ATOM 761 O O . LYS A 1 95 ? 9.559 4.126 6.813 1.00 91.00 95 LYS A O 1
ATOM 766 N N . LYS A 1 96 ? 8.785 5.386 8.495 1.00 91.62 96 LYS A N 1
ATOM 767 C CA . LYS A 1 96 ? 9.887 5.076 9.415 1.00 91.62 96 LYS A CA 1
ATOM 768 C C . LYS A 1 96 ? 9.908 3.599 9.816 1.00 91.62 96 LYS A C 1
ATOM 770 O O . LYS A 1 96 ? 10.986 3.041 9.992 1.00 91.62 96 LYS A O 1
ATOM 775 N N . LYS A 1 97 ? 8.736 2.982 9.980 1.00 93.00 97 LYS A N 1
ATOM 776 C CA . LYS A 1 97 ? 8.598 1.618 10.504 1.00 93.00 97 LYS A CA 1
ATOM 777 C C . LYS A 1 97 ? 8.674 0.530 9.433 1.00 93.00 97 LYS A C 1
ATOM 779 O O . LYS A 1 97 ? 9.344 -0.474 9.638 1.00 93.00 97 LYS A O 1
ATOM 784 N N . TYR A 1 98 ? 8.000 0.734 8.306 1.00 92.62 98 TYR A N 1
ATOM 785 C CA . TYR A 1 98 ? 7.853 -0.257 7.235 1.00 92.62 98 TYR A CA 1
ATOM 786 C C . TYR A 1 98 ? 8.640 0.110 5.971 1.00 92.62 98 TYR A C 1
ATOM 788 O O . TYR A 1 98 ? 8.636 -0.635 4.992 1.00 92.62 98 TYR A O 1
ATOM 796 N N . GLY A 1 99 ? 9.316 1.261 5.968 1.00 89.56 99 GLY A N 1
ATOM 797 C CA . GLY A 1 99 ? 9.993 1.787 4.791 1.00 89.56 99 GLY A CA 1
ATOM 798 C C . GLY A 1 99 ? 9.005 2.348 3.770 1.00 89.56 99 GLY A C 1
ATOM 799 O O . GLY A 1 99 ? 8.000 2.964 4.114 1.00 89.56 99 GLY A O 1
ATOM 800 N N . GLY A 1 100 ? 9.296 2.144 2.490 1.00 88.88 100 GLY A N 1
ATOM 801 C CA . GLY A 1 100 ? 8.491 2.690 1.402 1.00 88.88 100 GLY A CA 1
ATOM 802 C C . GLY A 1 100 ? 8.832 4.141 1.057 1.00 88.88 100 GLY A C 1
ATOM 803 O O . GLY A 1 100 ? 9.608 4.832 1.725 1.00 88.88 100 GLY A O 1
ATOM 804 N N . LEU A 1 101 ? 8.261 4.594 -0.052 1.00 88.12 101 LEU A N 1
ATOM 805 C CA . LEU A 1 101 ? 8.509 5.910 -0.634 1.00 88.12 101 LEU A CA 1
ATOM 806 C C . LEU A 1 101 ? 7.192 6.661 -0.769 1.00 88.12 101 LEU A C 1
ATOM 808 O O . LEU A 1 101 ? 6.158 6.062 -1.059 1.00 88.12 101 LEU A O 1
ATOM 812 N N . TYR A 1 102 ? 7.216 7.980 -0.596 1.00 87.25 102 TYR A N 1
ATOM 813 C CA . TYR A 1 102 ? 6.021 8.779 -0.839 1.00 87.25 102 TYR A CA 1
ATOM 814 C C . TYR A 1 102 ? 5.612 8.691 -2.306 1.00 87.25 102 TYR A C 1
ATOM 816 O O . TYR A 1 102 ? 6.429 8.914 -3.199 1.00 87.25 102 TYR A O 1
ATOM 824 N N . PHE A 1 103 ? 4.344 8.386 -2.550 1.00 85.00 103 PHE A N 1
ATOM 825 C CA . PHE A 1 103 ? 3.816 8.190 -3.889 1.00 85.00 103 PHE A CA 1
ATOM 826 C C . PHE A 1 103 ? 3.262 9.499 -4.464 1.00 85.00 103 PHE A C 1
ATOM 828 O O . PHE A 1 103 ? 2.316 10.074 -3.925 1.00 85.00 103 PHE A O 1
ATOM 835 N N . ALA A 1 104 ? 3.832 9.959 -5.581 1.00 79.00 104 ALA A N 1
ATOM 836 C CA . ALA A 1 104 ? 3.456 11.204 -6.249 1.00 79.00 104 ALA A CA 1
ATOM 837 C C . ALA A 1 104 ? 3.011 10.944 -7.706 1.00 79.00 104 ALA A C 1
ATOM 839 O O . ALA A 1 104 ? 3.843 10.957 -8.615 1.00 79.00 104 ALA A O 1
ATOM 840 N N . PRO A 1 105 ? 1.704 10.744 -7.971 1.00 66.50 105 PRO A N 1
ATOM 841 C CA . PRO A 1 105 ? 1.221 10.349 -9.297 1.00 66.50 105 PRO A CA 1
ATOM 842 C C . PRO A 1 105 ? 1.268 11.447 -10.373 1.00 66.50 105 PRO A C 1
ATOM 844 O O . PRO A 1 105 ? 1.072 11.140 -11.543 1.00 66.50 105 PRO A O 1
ATOM 847 N N . SER A 1 106 ? 1.494 12.720 -10.021 1.00 58.03 106 SER A N 1
ATOM 848 C CA . SER A 1 106 ? 1.384 13.831 -10.986 1.00 58.03 106 SER A CA 1
ATOM 849 C C . SER A 1 106 ? 2.256 15.053 -10.668 1.00 58.03 106 SER A C 1
ATOM 851 O O . SER A 1 106 ? 1.883 16.176 -10.996 1.00 58.03 106 SER A O 1
ATOM 853 N N . GLY A 1 107 ? 3.383 14.877 -9.967 1.00 53.12 107 GLY A N 1
ATOM 854 C CA . GLY A 1 107 ? 4.313 15.979 -9.658 1.00 53.12 107 GLY A CA 1
ATOM 855 C C . GLY A 1 107 ? 3.778 17.063 -8.704 1.00 53.12 107 GLY A C 1
ATOM 856 O O . GLY A 1 107 ? 4.460 18.054 -8.458 1.00 53.12 107 GLY A O 1
ATOM 857 N N . VAL A 1 108 ? 2.578 16.886 -8.141 1.00 52.16 108 VAL A N 1
ATOM 858 C CA . VAL A 1 108 ? 1.974 17.798 -7.157 1.00 52.16 108 VAL A CA 1
ATOM 859 C C . VAL A 1 108 ? 2.310 17.340 -5.734 1.00 52.16 108 VAL A C 1
ATOM 861 O O . VAL A 1 108 ? 2.432 16.142 -5.474 1.00 52.16 108 VAL A O 1
ATOM 864 N N . ARG A 1 109 ? 2.461 18.321 -4.829 1.00 50.12 109 ARG A N 1
ATOM 865 C CA . ARG A 1 109 ? 2.833 18.185 -3.409 1.00 50.12 109 ARG A CA 1
ATOM 866 C C . ARG A 1 109 ? 2.201 16.957 -2.739 1.00 50.12 109 ARG A C 1
ATOM 868 O O . ARG A 1 109 ? 0.996 16.731 -2.828 1.00 50.12 109 ARG A O 1
ATOM 875 N N . LEU A 1 110 ? 3.077 16.214 -2.065 1.00 57.31 110 LEU A N 1
ATOM 876 C CA . LEU A 1 110 ? 2.904 14.896 -1.459 1.00 57.31 110 LEU A CA 1
ATOM 877 C C . LEU A 1 110 ? 1.593 14.797 -0.668 1.00 57.31 110 LEU A C 1
ATOM 879 O O . LEU A 1 110 ? 1.507 15.222 0.485 1.00 57.31 110 LEU A O 1
ATOM 883 N N . LYS A 1 111 ? 0.572 14.191 -1.282 1.00 64.25 111 LYS A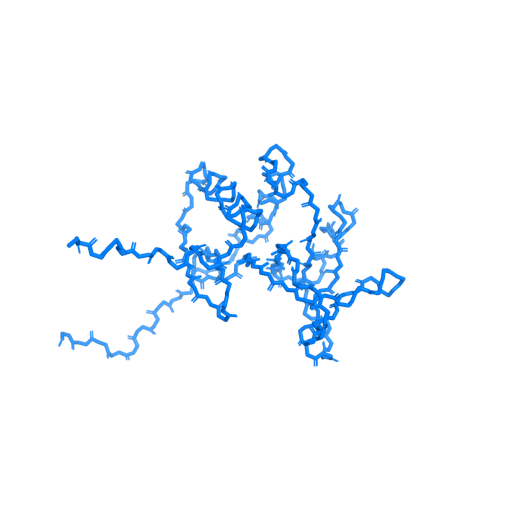 N 1
ATOM 884 C CA . LYS A 1 111 ? -0.464 13.521 -0.493 1.00 64.25 111 LYS A CA 1
ATOM 885 C C . LYS A 1 111 ? 0.254 12.456 0.338 1.00 64.25 111 LYS A C 1
ATOM 887 O O . LYS A 1 111 ? 1.235 11.886 -0.131 1.00 64.25 111 LYS A O 1
ATOM 892 N N . SER A 1 112 ? -0.216 12.202 1.554 1.00 80.19 112 SER A N 1
ATOM 893 C CA . SER A 1 112 ? 0.340 11.278 2.561 1.00 80.19 112 SER A CA 1
ATOM 894 C C . SER A 1 112 ? 0.505 9.816 2.099 1.00 80.19 112 SER A C 1
ATOM 896 O O . SER A 1 112 ? 0.738 8.936 2.915 1.00 80.19 112 SER A O 1
ATOM 898 N N . TRP A 1 113 ? 0.365 9.522 0.808 1.00 89.88 113 TRP A N 1
ATOM 899 C CA . TRP A 1 113 ? 0.328 8.184 0.247 1.00 89.88 113 TRP A CA 1
ATOM 900 C C . TRP A 1 113 ? 1.727 7.590 0.215 1.00 89.88 113 TRP A C 1
ATOM 902 O O . TRP A 1 113 ? 2.685 8.236 -0.217 1.00 89.88 113 TRP A O 1
ATOM 912 N N . LEU A 1 114 ? 1.830 6.338 0.635 1.00 92.19 114 LEU A N 1
ATOM 913 C CA . LEU A 1 114 ? 3.082 5.598 0.624 1.00 92.19 114 LEU A CA 1
ATOM 914 C C . LEU A 1 114 ? 2.974 4.450 -0.361 1.00 92.19 114 LEU A C 1
ATOM 916 O O . LEU A 1 114 ? 1.968 3.746 -0.402 1.00 92.19 114 LEU A O 1
ATOM 920 N N . SER A 1 115 ? 4.028 4.279 -1.141 1.00 92.81 115 SER A N 1
ATOM 921 C CA . SER A 1 115 ? 4.230 3.177 -2.061 1.00 92.81 115 SER A CA 1
ATOM 922 C C . SER A 1 115 ? 5.233 2.208 -1.460 1.00 92.81 115 SER A C 1
ATOM 924 O O . SER A 1 115 ? 6.335 2.590 -1.059 1.00 92.81 115 SER A O 1
ATOM 926 N N . PHE A 1 116 ? 4.836 0.946 -1.453 1.00 94.00 116 PHE A N 1
ATOM 927 C CA . PHE A 1 116 ? 5.639 -0.184 -1.038 1.00 94.00 116 PHE A CA 1
ATOM 928 C C . PHE A 1 116 ? 5.798 -1.141 -2.205 1.00 94.00 116 PHE A C 1
ATOM 930 O O . PHE A 1 116 ? 4.837 -1.452 -2.915 1.00 94.00 116 PHE A O 1
ATOM 937 N N . THR A 1 117 ? 7.016 -1.641 -2.346 1.00 91.69 117 THR A N 1
ATOM 938 C CA . THR A 1 117 ? 7.366 -2.762 -3.210 1.00 91.69 117 THR A CA 1
ATOM 939 C C . THR A 1 117 ? 8.257 -3.729 -2.440 1.00 91.69 117 THR A C 1
ATOM 941 O O . THR A 1 117 ? 8.684 -3.472 -1.311 1.00 91.69 117 THR A O 1
ATOM 944 N N . GLY A 1 118 ? 8.480 -4.897 -3.030 1.00 90.75 118 GLY A N 1
ATOM 945 C CA . GLY A 1 118 ? 9.237 -5.992 -2.424 1.00 90.75 118 GLY A CA 1
ATOM 946 C C . GLY A 1 118 ? 8.442 -7.292 -2.325 1.00 90.75 118 GLY A C 1
ATOM 947 O O . GLY A 1 118 ? 7.219 -7.318 -2.473 1.00 90.75 118 GLY A O 1
ATOM 948 N N . ILE A 1 119 ? 9.165 -8.400 -2.168 1.00 92.19 119 ILE A N 1
ATOM 949 C CA . ILE A 1 119 ? 8.586 -9.754 -2.109 1.00 92.19 119 ILE A CA 1
ATOM 950 C C . ILE A 1 119 ? 7.803 -9.955 -0.806 1.00 92.19 119 ILE A C 1
ATOM 952 O O . ILE A 1 119 ? 6.825 -10.687 -0.776 1.00 92.19 119 ILE A O 1
ATOM 956 N N . TRP A 1 120 ? 8.176 -9.240 0.255 1.00 94.38 120 TRP A N 1
ATOM 957 C CA . TRP A 1 120 ? 7.504 -9.297 1.553 1.00 94.38 120 TRP A CA 1
ATOM 958 C C . TRP A 1 120 ? 6.013 -8.915 1.504 1.00 94.38 120 TRP A C 1
ATOM 960 O O . TRP A 1 120 ? 5.276 -9.279 2.407 1.00 94.38 120 TRP A O 1
ATOM 970 N N . LEU A 1 121 ? 5.543 -8.239 0.448 1.00 95.38 121 LEU A N 1
ATOM 971 C CA . LEU A 1 121 ? 4.123 -7.916 0.259 1.00 95.38 121 LEU A CA 1
ATOM 972 C C . LEU A 1 121 ? 3.233 -9.141 -0.009 1.00 95.3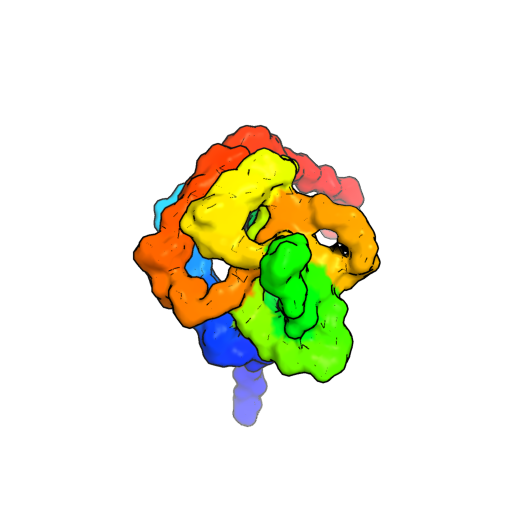8 121 LEU A C 1
ATOM 974 O O . LEU A 1 121 ? 2.014 -9.010 -0.033 1.00 95.38 121 LEU A O 1
ATOM 978 N N . THR A 1 122 ? 3.813 -10.313 -0.263 1.00 95.62 122 THR A N 1
ATOM 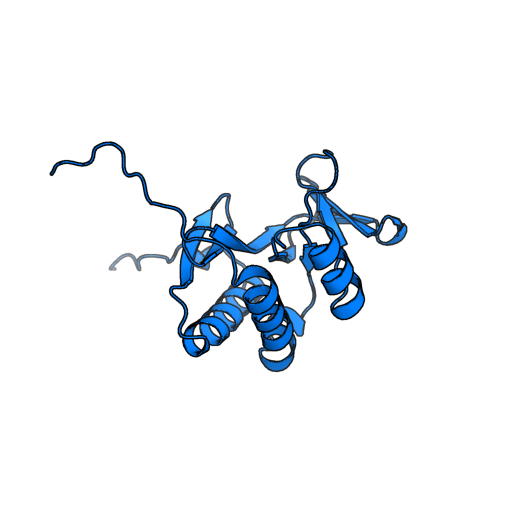979 C CA . THR A 1 122 ? 3.063 -11.575 -0.383 1.00 95.62 122 THR A CA 1
ATOM 980 C C . THR A 1 122 ? 3.142 -12.423 0.885 1.00 95.62 122 THR A C 1
ATOM 982 O O . THR A 1 122 ? 2.605 -13.525 0.910 1.00 95.62 122 THR A O 1
ATOM 985 N N . ASP A 1 123 ? 3.852 -11.942 1.904 1.00 96.12 123 ASP A N 1
ATOM 986 C CA . ASP A 1 123 ? 4.065 -12.613 3.183 1.00 96.12 123 ASP A CA 1
ATOM 987 C C . ASP A 1 123 ? 3.088 -12.029 4.209 1.00 96.12 123 ASP A C 1
ATOM 989 O O . ASP A 1 123 ? 3.161 -10.847 4.557 1.00 96.12 123 ASP A O 1
ATOM 993 N N . GLU A 1 124 ? 2.131 -12.850 4.633 1.00 95.12 124 GLU A N 1
ATOM 994 C CA . GLU A 1 124 ? 1.035 -12.435 5.507 1.00 95.12 124 GLU A CA 1
ATOM 995 C C . GLU A 1 124 ? 1.546 -11.934 6.861 1.00 95.12 124 GLU A C 1
ATOM 997 O O . GLU A 1 124 ? 1.146 -10.855 7.292 1.00 95.12 124 GLU A O 1
ATOM 1002 N N . ASP A 1 125 ? 2.529 -12.617 7.453 1.00 94.69 125 ASP A N 1
ATOM 1003 C CA . ASP A 1 125 ? 3.104 -12.266 8.758 1.00 94.69 125 ASP A CA 1
ATOM 1004 C C . ASP A 1 125 ? 3.799 -10.897 8.738 1.00 94.69 125 ASP A C 1
ATOM 1006 O O . ASP A 1 125 ? 3.881 -10.196 9.750 1.00 94.69 125 ASP A O 1
ATOM 1010 N N . LYS A 1 126 ? 4.304 -10.483 7.570 1.00 94.12 126 LYS A N 1
ATOM 1011 C CA . LYS A 1 126 ? 4.943 -9.172 7.384 1.00 94.12 126 LYS A CA 1
ATOM 1012 C C . LYS A 1 126 ? 3.947 -8.085 7.015 1.00 94.12 126 LYS A C 1
ATOM 1014 O O . LYS A 1 126 ? 4.150 -6.925 7.381 1.00 94.12 126 LYS A O 1
ATOM 1019 N N . LEU A 1 127 ? 2.898 -8.432 6.273 1.00 94.75 127 LEU A N 1
ATOM 1020 C CA . LEU A 1 127 ? 1.918 -7.470 5.783 1.00 94.75 127 LEU A CA 1
ATOM 1021 C C . LEU A 1 127 ? 0.809 -7.184 6.803 1.00 94.75 127 LEU A C 1
ATOM 1023 O O . LEU A 1 127 ? 0.366 -6.039 6.899 1.00 94.75 127 LEU A O 1
ATOM 1027 N N . ALA A 1 128 ? 0.393 -8.173 7.594 1.00 94.44 128 ALA A N 1
ATOM 1028 C CA . ALA A 1 128 ? -0.674 -8.033 8.583 1.00 94.44 128 ALA A CA 1
ATOM 1029 C C . ALA A 1 128 ? -0.412 -6.904 9.599 1.00 94.44 128 ALA A C 1
ATOM 1031 O O . ALA A 1 128 ? -1.298 -6.062 9.757 1.00 94.44 128 ALA A O 1
ATOM 1032 N N . PRO A 1 129 ? 0.796 -6.746 10.187 1.00 94.69 129 PRO A N 1
ATOM 1033 C CA . PRO A 1 129 ? 1.064 -5.636 11.103 1.00 94.69 129 PRO A CA 1
ATOM 1034 C C . PRO A 1 129 ? 0.869 -4.253 10.463 1.00 94.69 129 PRO A C 1
ATOM 1036 O O . PRO A 1 129 ? 0.352 -3.341 11.106 1.00 94.69 129 PRO A O 1
ATOM 1039 N N . LEU A 1 130 ? 1.258 -4.089 9.190 1.00 94.31 130 LEU A N 1
ATOM 1040 C CA . LEU A 1 130 ? 1.044 -2.845 8.440 1.00 94.31 130 LEU A CA 1
ATOM 1041 C C . LEU A 1 130 ? -0.455 -2.566 8.271 1.00 94.31 130 LEU A C 1
ATOM 1043 O O . LEU A 1 130 ? -0.899 -1.430 8.453 1.00 94.31 130 LEU A O 1
ATOM 1047 N N . VAL A 1 131 ? -1.228 -3.591 7.904 1.00 93.50 131 VAL A N 1
ATOM 1048 C CA . VAL A 1 131 ? -2.678 -3.480 7.710 1.00 93.50 131 VAL A CA 1
ATOM 1049 C C . VAL A 1 131 ? -3.363 -3.144 9.030 1.00 93.50 131 VAL A C 1
ATOM 1051 O O . VAL A 1 131 ? -4.113 -2.176 9.081 1.00 93.50 131 VAL A O 1
ATOM 1054 N N . GLU A 1 132 ? -3.072 -3.862 10.111 1.00 92.38 132 GLU A N 1
ATOM 1055 C CA . GLU A 1 132 ? -3.659 -3.609 11.428 1.00 92.38 132 GLU A CA 1
ATOM 1056 C C . GLU A 1 132 ? -3.386 -2.197 11.942 1.00 92.38 132 GLU A C 1
ATOM 1058 O O . GLU A 1 132 ? -4.286 -1.537 12.463 1.00 92.38 132 GLU A O 1
ATOM 1063 N N . GLU A 1 133 ? -2.152 -1.711 11.814 1.00 91.94 133 GLU A N 1
ATOM 1064 C CA . GLU A 1 133 ? -1.824 -0.345 12.219 1.00 91.94 133 GLU A CA 1
ATOM 1065 C C . GLU A 1 133 ? -2.552 0.669 11.355 1.00 91.94 133 GLU A C 1
ATOM 1067 O O . GLU A 1 133 ? -3.011 1.694 11.863 1.00 91.94 133 GLU A O 1
ATOM 1072 N N . MET A 1 134 ? -2.701 0.386 10.059 1.00 90.94 134 MET A N 1
ATOM 1073 C CA . MET A 1 134 ? -3.454 1.245 9.156 1.00 90.94 134 MET A CA 1
ATOM 1074 C C . MET A 1 134 ? -4.922 1.290 9.589 1.00 90.94 134 MET A C 1
ATOM 1076 O O . MET A 1 134 ? -5.483 2.377 9.717 1.00 90.94 134 MET A O 1
ATOM 1080 N N . LEU A 1 135 ? -5.524 0.149 9.915 1.00 88.62 135 LEU A N 1
ATOM 1081 C CA . LEU A 1 135 ? -6.884 0.071 10.444 1.00 88.62 135 LEU A CA 1
ATOM 1082 C C . LEU A 1 135 ? -7.030 0.867 11.747 1.00 88.62 135 LEU A C 1
ATOM 1084 O O . LEU A 1 135 ? -7.911 1.719 11.847 1.00 88.62 135 LEU A O 1
ATOM 1088 N N . LYS A 1 136 ? -6.126 0.666 12.714 1.00 89.12 136 LYS A N 1
ATOM 1089 C CA . LYS A 1 136 ? -6.118 1.378 14.005 1.00 89.12 136 LYS A CA 1
ATOM 1090 C C . LYS A 1 136 ? -5.984 2.888 13.818 1.00 89.12 136 LYS A C 1
ATOM 1092 O O . LYS A 1 136 ? -6.739 3.654 14.415 1.00 89.12 136 LYS A O 1
ATOM 1097 N N . ALA A 1 137 ? -5.077 3.332 12.948 1.00 86.19 137 ALA A N 1
ATOM 1098 C CA . ALA A 1 137 ? -4.887 4.749 12.655 1.00 86.19 137 ALA A CA 1
ATOM 1099 C C . ALA A 1 137 ? -6.144 5.387 12.03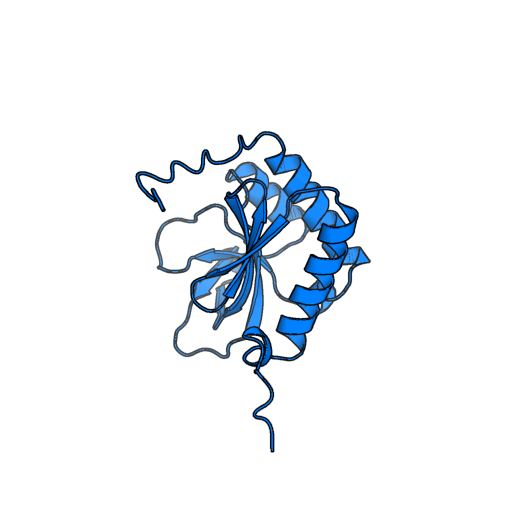9 1.00 86.19 137 ALA A C 1
ATOM 1101 O O . ALA A 1 137 ? -6.389 6.578 12.243 1.00 86.19 137 ALA A O 1
ATOM 1102 N N . ASN A 1 138 ? -6.959 4.602 11.332 1.00 80.62 138 ASN A N 1
ATOM 1103 C CA . ASN A 1 138 ? -8.139 5.053 10.598 1.00 80.62 138 ASN A CA 1
ATOM 1104 C C . ASN A 1 138 ? -9.480 4.674 11.256 1.00 80.62 138 ASN A C 1
ATOM 1106 O O . ASN A 1 138 ? -10.530 4.975 10.692 1.00 80.62 138 ASN A O 1
ATOM 1110 N N . ALA A 1 139 ? -9.471 4.105 12.466 1.00 79.44 139 ALA A N 1
ATOM 1111 C CA . ALA A 1 139 ? -10.669 3.647 13.181 1.00 79.44 139 ALA A CA 1
ATOM 1112 C C . ALA A 1 139 ? -11.694 4.762 13.489 1.00 79.44 139 ALA A C 1
ATOM 1114 O O . ALA A 1 139 ? -12.854 4.481 13.765 1.00 79.44 139 ALA A O 1
ATOM 1115 N N . GLY A 1 140 ? -11.283 6.034 13.422 1.00 71.12 140 GLY A N 1
ATOM 1116 C CA . GLY A 1 140 ? -12.159 7.200 13.594 1.00 71.12 140 GLY A CA 1
ATOM 1117 C C . GLY A 1 140 ? -12.793 7.734 12.304 1.00 71.12 140 GLY A C 1
ATOM 1118 O O . GLY A 1 140 ? -13.451 8.773 12.344 1.00 71.12 140 GLY A O 1
ATOM 1119 N N . LEU A 1 141 ? -12.575 7.093 11.150 1.00 72.06 141 LEU A N 1
ATOM 1120 C CA . LEU A 1 141 ? -13.207 7.515 9.902 1.00 72.06 141 LEU A CA 1
ATOM 1121 C C . LEU A 1 141 ? -14.699 7.185 9.946 1.00 72.06 141 LEU A C 1
ATOM 1123 O O . LEU A 1 141 ? -15.095 6.024 9.854 1.00 72.06 141 LEU A O 1
ATOM 1127 N N . ALA A 1 142 ? -15.530 8.225 10.038 1.00 72.06 142 ALA A N 1
ATOM 1128 C CA . ALA A 1 142 ? -16.968 8.073 9.876 1.00 72.06 142 ALA A CA 1
ATOM 1129 C C . ALA A 1 142 ? -17.262 7.400 8.522 1.00 72.06 142 ALA A C 1
ATOM 1131 O O . ALA A 1 142 ? -16.638 7.771 7.514 1.00 72.06 142 ALA A O 1
ATOM 1132 N N . PRO A 1 143 ? -18.200 6.437 8.464 1.00 74.12 143 PRO A N 1
ATOM 1133 C CA . PRO A 1 143 ? -18.616 5.866 7.198 1.00 74.12 143 PRO A CA 1
ATOM 1134 C C . PRO A 1 143 ? -19.020 6.968 6.233 1.00 74.12 143 PRO A C 1
ATOM 1136 O O . PRO A 1 143 ? -19.744 7.892 6.609 1.00 74.12 143 PRO A O 1
ATOM 1139 N N . LYS A 1 144 ? -18.552 6.892 4.982 1.00 70.44 144 LYS A N 1
ATOM 1140 C CA . LYS A 1 144 ? -19.105 7.778 3.959 1.00 70.44 144 LYS A CA 1
ATOM 1141 C C . LYS A 1 144 ? -20.586 7.464 3.858 1.00 70.44 144 LYS A C 1
ATOM 1143 O O . LYS A 1 144 ? -20.946 6.369 3.426 1.00 70.44 144 LYS A O 1
ATOM 1148 N N . GLU A 1 145 ? -21.427 8.428 4.226 1.00 57.72 145 GLU A N 1
ATOM 1149 C CA . GLU A 1 145 ? -22.827 8.399 3.839 1.00 57.72 145 GLU A CA 1
ATOM 1150 C C . GLU A 1 145 ? -22.854 8.217 2.324 1.00 57.72 145 GLU A C 1
ATOM 1152 O O . GLU A 1 145 ? -22.449 9.098 1.558 1.00 57.72 145 GLU A O 1
ATOM 1157 N N . LEU A 1 146 ? -23.293 7.041 1.881 1.00 52.03 146 LEU A N 1
ATOM 1158 C CA . LEU A 1 146 ? -23.712 6.828 0.510 1.00 52.03 146 LEU A CA 1
ATOM 1159 C C . LEU A 1 146 ? -24.978 7.664 0.328 1.00 52.03 146 LEU A C 1
ATOM 1161 O O . LEU A 1 146 ? -26.090 7.145 0.338 1.00 52.03 146 LEU A O 1
ATOM 1165 N N . LYS A 1 147 ? -24.818 8.981 0.163 1.00 43.94 147 LYS A N 1
ATOM 1166 C CA . LYS A 1 147 ? -25.814 9.788 -0.526 1.00 43.94 147 LYS A CA 1
ATOM 1167 C C . LYS A 1 147 ? -25.845 9.224 -1.935 1.00 43.94 147 LYS A C 1
ATOM 1169 O O . LYS A 1 147 ? -25.050 9.633 -2.767 1.00 43.94 147 LYS A O 1
ATOM 1174 N N . ASN A 1 148 ? -26.687 8.223 -2.170 1.00 46.62 148 ASN A N 1
ATOM 1175 C CA . ASN A 1 148 ? -27.203 7.920 -3.491 1.00 46.62 148 ASN A CA 1
ATOM 1176 C C . ASN A 1 148 ? -28.259 8.995 -3.752 1.00 46.62 148 ASN A C 1
ATOM 1178 O O . ASN A 1 148 ? -29.384 8.845 -3.269 1.00 46.62 148 ASN A O 1
ATOM 1182 N N . PRO A 1 149 ? -27.956 10.097 -4.460 1.00 42.03 149 PRO A N 1
ATOM 1183 C CA . PRO A 1 149 ? -28.995 11.015 -4.864 1.00 42.03 149 PRO A CA 1
ATOM 1184 C C . PRO A 1 149 ? -29.659 10.356 -6.083 1.00 42.03 149 PRO A C 1
ATOM 1186 O O . PRO A 1 149 ? -29.153 10.446 -7.196 1.00 42.03 149 PRO A O 1
ATOM 1189 N N . GLY A 1 150 ? -30.751 9.622 -5.854 1.00 41.38 150 GLY A N 1
ATOM 1190 C CA . GLY A 1 150 ? -31.703 9.257 -6.907 1.00 41.38 150 GLY A CA 1
ATOM 1191 C C . GLY A 1 150 ? -31.450 7.962 -7.685 1.00 41.38 150 GLY A C 1
ATOM 1192 O O . GLY A 1 150 ? -31.298 7.999 -8.901 1.00 41.38 150 GLY A O 1
ATOM 1193 N N . ARG A 1 151 ? -31.552 6.796 -7.035 1.00 36.12 151 ARG A N 1
ATOM 1194 C CA . ARG A 1 151 ? -32.016 5.585 -7.737 1.00 36.12 151 ARG A CA 1
ATOM 1195 C C . ARG A 1 151 ? -33.288 5.072 -7.071 1.00 36.12 151 ARG A C 1
ATOM 1197 O O . ARG A 1 151 ? -33.232 4.280 -6.138 1.00 36.12 151 ARG A O 1
ATOM 1204 N N . ILE A 1 152 ? -34.420 5.605 -7.524 1.00 39.25 152 ILE A N 1
ATOM 1205 C CA . ILE A 1 152 ? -35.727 4.961 -7.380 1.00 39.25 152 ILE A CA 1
ATOM 1206 C C . ILE A 1 152 ? -35.821 3.984 -8.557 1.00 39.25 152 ILE A C 1
ATOM 1208 O O . ILE A 1 152 ? -35.666 4.428 -9.690 1.00 39.25 152 ILE A O 1
ATOM 1212 N N . VAL A 1 153 ? -35.981 2.698 -8.219 1.00 36.22 153 VAL A N 1
ATOM 1213 C CA . VAL A 1 153 ? -36.388 1.528 -9.034 1.00 36.22 153 VAL A CA 1
ATOM 1214 C C . VAL A 1 153 ? -35.906 1.508 -10.489 1.00 36.22 153 VAL A C 1
ATOM 1216 O O . VAL A 1 153 ? -36.545 2.140 -11.352 1.00 36.22 153 VAL A O 1
#

Radius of gyration: 16.35 Å; chains: 1; boundi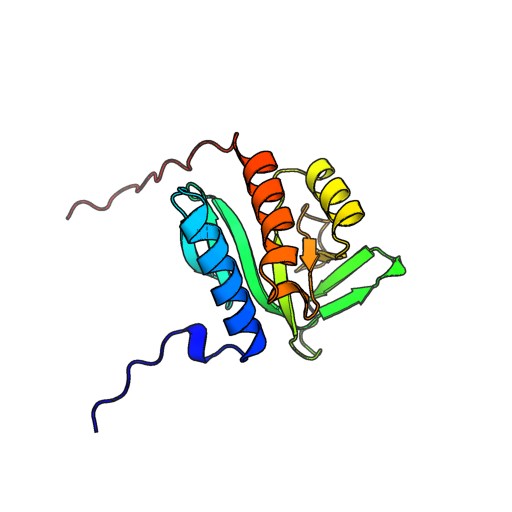ng box: 54×42×40 Å

Secondary structure (DSSP, 8-state):
-------GGGGS-HHHHHHHHHHHHHHHTTTS-EEEEEETTEEEEEETTEEEEEEEEEEEEEEGGGTEEEE-SSSPEEEEEEE--SSHHHHHHHHHHH--EEEETTSSS--S-EEE-SGGGG-HHHHHHHHHHHHHHHTT-------------

Sequence (153 aa):
MPVKKRNYEDKFSGRTRAIIKTLTHIFLDSNLDVREKHMFGHKAFLIHGHVMMMVGEWSRNEKPKEGNVQVDGKGEAEPTLIILPKDPATAELFKKKYGGLYFAPSGVRLKSWLSFTGIWLTDEDKLAPLVEEMLKANAGLAPKELKNPGRIV